Protein AF-A0A6A1QZX9-F1 (afdb_monomer_lite)

pLDDT: mean 82.79, std 12.44, range [58.53, 96.19]

Organism: NCBI:txid225992

Structure (mmCIF, N/CA/C/O backbone):
data_AF-A0A6A1QZX9-F1
#
_entry.id   AF-A0A6A1QZX9-F1
#
loop_
_atom_site.group_PDB
_atom_site.id
_atom_site.type_symbol
_atom_site.label_atom_id
_atom_site.label_alt_id
_atom_site.label_comp_id
_atom_site.label_asym_id
_atom_site.label_entity_id
_atom_site.label_seq_id
_atom_site.pdbx_PDB_ins_code
_atom_site.Cartn_x
_atom_site.Cartn_y
_atom_site.Cartn_z
_atom_site.occupancy
_atom_site.B_iso_or_equiv
_atom_site.auth_seq_id
_atom_site.auth_comp_i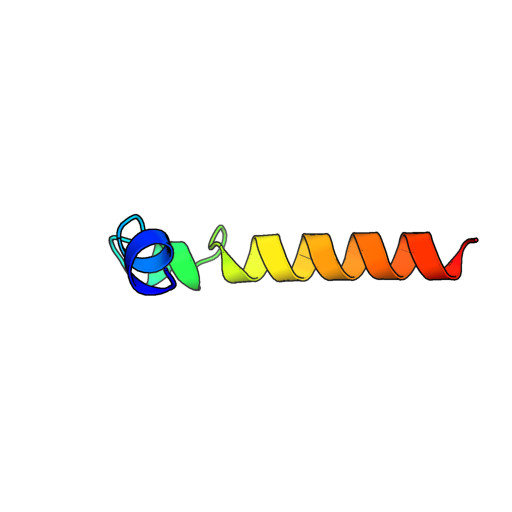d
_atom_site.auth_asym_id
_atom_site.auth_atom_id
_atom_site.pdbx_PDB_model_num
ATOM 1 N N . MET A 1 1 ? -19.259 -4.884 -7.039 1.00 63.97 1 MET A N 1
ATOM 2 C CA . MET A 1 1 ? -17.840 -5.301 -6.935 1.00 63.97 1 MET A CA 1
ATOM 3 C C . MET A 1 1 ? -17.006 -4.296 -6.152 1.00 63.97 1 MET A C 1
ATOM 5 O O . MET A 1 1 ? -16.414 -4.703 -5.166 1.00 63.97 1 MET A O 1
ATOM 9 N N . LEU A 1 2 ? -17.042 -2.996 -6.476 1.00 58.53 2 LEU A N 1
ATOM 10 C CA . LEU A 1 2 ? -16.376 -1.964 -5.662 1.00 58.53 2 LEU A CA 1
ATOM 11 C C . LEU A 1 2 ? -16.887 -1.926 -4.207 1.00 58.53 2 LEU A C 1
ATOM 13 O O . LEU A 1 2 ? -16.098 -1.844 -3.278 1.00 58.53 2 LEU A O 1
ATOM 17 N N . SER A 1 3 ? -18.195 -2.109 -4.006 1.00 61.78 3 SER A N 1
ATOM 18 C CA . SER A 1 3 ? -18.835 -2.162 -2.682 1.00 61.78 3 SER A CA 1
ATOM 19 C C . SER A 1 3 ? -18.341 -3.303 -1.785 1.00 61.78 3 SER A C 1
ATOM 21 O O . SER A 1 3 ? -18.395 -3.170 -0.573 1.00 61.78 3 SER A O 1
ATOM 23 N N . ALA A 1 4 ? -17.869 -4.415 -2.362 1.00 66.25 4 ALA A N 1
ATOM 24 C CA . ALA A 1 4 ? -17.346 -5.549 -1.594 1.00 66.25 4 ALA A CA 1
ATOM 25 C C . ALA A 1 4 ? -15.912 -5.282 -1.121 1.00 66.25 4 ALA A C 1
ATOM 27 O O . ALA A 1 4 ? -15.568 -5.591 0.010 1.00 66.25 4 ALA A O 1
ATOM 28 N N . LEU A 1 5 ? -15.105 -4.623 -1.957 1.00 60.41 5 LEU A N 1
ATOM 29 C CA . LEU A 1 5 ? -13.773 -4.144 -1.580 1.00 60.41 5 LEU A CA 1
ATOM 30 C C . LEU A 1 5 ? -13.849 -3.037 -0.518 1.00 60.41 5 LEU A C 1
ATOM 32 O O . LEU A 1 5 ? -12.978 -2.907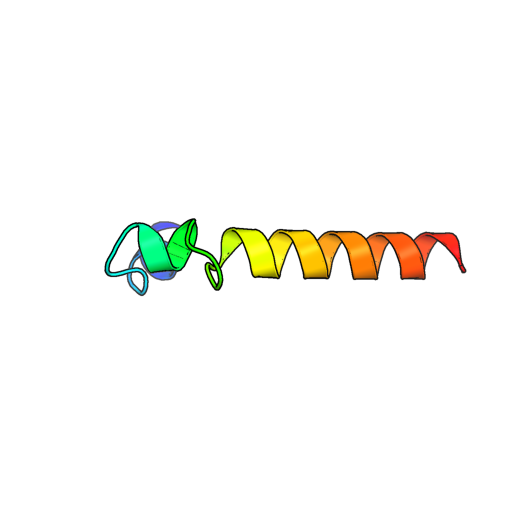 0.335 1.00 60.41 5 LEU A O 1
ATOM 36 N N . LEU A 1 6 ? -14.928 -2.259 -0.577 1.00 62.50 6 LEU A N 1
ATOM 37 C CA . LEU A 1 6 ? -15.277 -1.229 0.387 1.00 62.50 6 LEU A CA 1
ATOM 38 C C . LEU A 1 6 ? -15.941 -1.789 1.666 1.00 62.50 6 LEU A C 1
A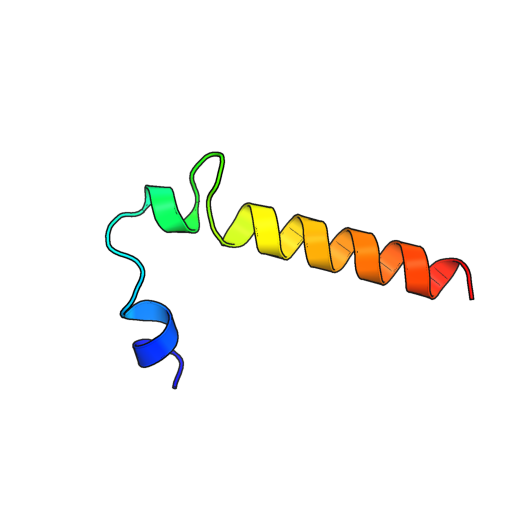TOM 40 O O . LEU A 1 6 ? -16.159 -1.040 2.607 1.00 62.50 6 LEU A O 1
ATOM 44 N N . ALA A 1 7 ? -16.281 -3.078 1.734 1.00 64.31 7 ALA A N 1
ATOM 45 C CA . ALA A 1 7 ? -16.947 -3.646 2.910 1.00 64.31 7 ALA A CA 1
ATOM 46 C C . ALA A 1 7 ? -15.977 -3.945 4.070 1.00 64.31 7 ALA A C 1
ATOM 48 O O . ALA A 1 7 ? -16.407 -4.014 5.220 1.00 64.31 7 ALA A O 1
ATOM 49 N N . ASP A 1 8 ? -14.683 -4.107 3.774 1.00 65.56 8 ASP A N 1
ATOM 50 C CA . ASP A 1 8 ? -13.649 -4.440 4.765 1.00 65.56 8 ASP A CA 1
ATOM 51 C C . ASP A 1 8 ? -12.962 -3.214 5.390 1.00 65.56 8 ASP A C 1
ATOM 53 O O . ASP A 1 8 ? -12.3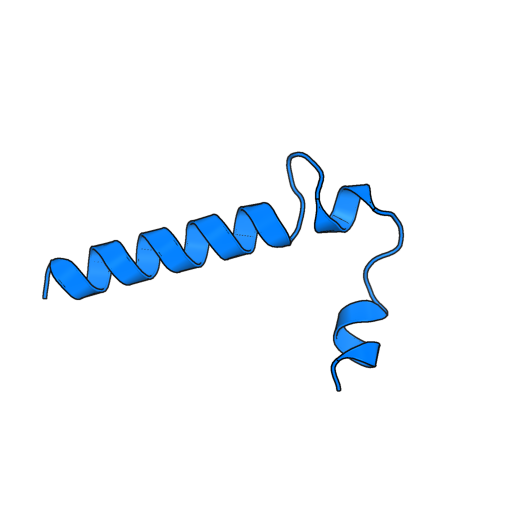00 -3.345 6.421 1.00 65.56 8 ASP A O 1
ATOM 57 N N . TYR A 1 9 ? -13.139 -2.006 4.834 1.00 67.75 9 TYR A N 1
ATOM 58 C CA . TYR A 1 9 ? -12.659 -0.796 5.510 1.00 67.75 9 TYR A CA 1
ATOM 59 C C . TYR A 1 9 ? -13.669 -0.386 6.584 1.00 67.75 9 TYR A C 1
ATOM 61 O O . TYR A 1 9 ? -14.857 -0.216 6.312 1.00 67.75 9 TYR A O 1
ATOM 69 N N . LYS A 1 10 ? -13.206 -0.216 7.825 1.00 73.12 10 LYS A N 1
ATOM 70 C CA . LYS A 1 10 ? -14.089 0.154 8.944 1.00 73.12 10 LYS A CA 1
ATOM 71 C C . LYS A 1 10 ? -13.939 1.608 9.350 1.00 73.12 10 LYS A C 1
ATOM 73 O O . LYS A 1 10 ? -14.864 2.181 9.921 1.00 73.12 10 LYS A O 1
ATOM 78 N N . LYS A 1 11 ? -12.788 2.210 9.061 1.00 83.50 11 LYS A N 1
ATOM 79 C CA . LYS A 1 11 ? -12.475 3.587 9.444 1.00 83.50 11 LYS A CA 1
ATOM 80 C C . LYS A 1 11 ? -11.576 4.258 8.405 1.00 83.50 11 LYS A C 1
ATOM 82 O O . LYS A 1 11 ? -10.837 3.568 7.704 1.00 83.50 11 LYS A O 1
ATOM 87 N N . PRO A 1 12 ? -11.623 5.600 8.290 1.00 82.88 12 PRO A N 1
ATOM 88 C CA . PRO A 1 12 ? -10.826 6.342 7.311 1.00 82.88 12 PRO A CA 1
ATOM 89 C C . PRO A 1 12 ? -9.329 6.017 7.395 1.00 82.88 12 PRO A C 1
ATOM 91 O O . PRO A 1 12 ? -8.653 5.925 6.376 1.00 82.88 12 PRO A O 1
ATOM 94 N N . GLU A 1 13 ? -8.822 5.766 8.600 1.00 87.12 13 GLU A N 1
ATOM 95 C CA . GLU A 1 13 ? -7.424 5.416 8.863 1.00 87.12 13 GLU A CA 1
ATOM 96 C C . GLU A 1 13 ? -6.978 4.117 8.165 1.00 87.12 13 GLU A C 1
ATOM 98 O O . GLU A 1 13 ? -5.822 4.016 7.761 1.00 87.12 13 GLU A O 1
ATOM 103 N N . ASP A 1 14 ? -7.878 3.154 7.941 1.00 85.88 14 ASP A N 1
ATOM 104 C CA . ASP A 1 14 ? -7.555 1.906 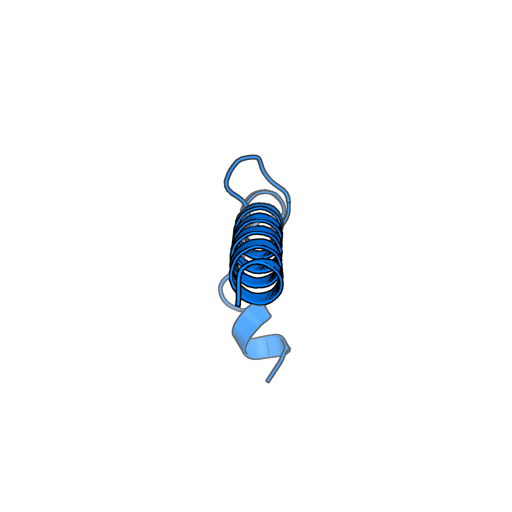7.230 1.00 85.88 14 ASP A CA 1
ATOM 105 C C . ASP A 1 14 ? -7.302 2.157 5.728 1.00 85.88 14 ASP A C 1
ATOM 107 O O . ASP A 1 14 ? -6.602 1.397 5.058 1.00 85.88 14 ASP A O 1
ATOM 111 N N . LEU A 1 15 ? -7.850 3.250 5.185 1.00 85.50 15 LEU A N 1
ATOM 112 C CA . LEU A 1 15 ? -7.705 3.656 3.785 1.00 85.50 15 LEU A CA 1
ATOM 113 C C . LEU A 1 15 ? -6.554 4.648 3.584 1.00 85.50 15 LEU A C 1
ATOM 115 O O . LEU A 1 15 ? -5.709 4.430 2.714 1.00 85.50 15 LEU A O 1
ATOM 119 N N . ILE A 1 16 ? -6.528 5.721 4.381 1.00 87.12 16 ILE A N 1
ATOM 120 C CA . ILE A 1 16 ? -5.628 6.882 4.217 1.00 87.12 16 ILE A CA 1
ATOM 121 C C . ILE A 1 16 ? -4.607 7.057 5.349 1.00 87.12 16 ILE A C 1
ATOM 123 O O . ILE A 1 16 ? -3.773 7.956 5.279 1.00 87.12 16 ILE A O 1
ATOM 127 N N . GLY A 1 17 ? -4.668 6.240 6.402 1.00 85.88 17 GLY A N 1
ATOM 128 C CA . GLY A 1 17 ? -3.750 6.333 7.534 1.00 85.88 17 GLY A CA 1
ATOM 129 C C . GLY A 1 17 ? -2.332 5.878 7.195 1.00 85.88 17 GLY A C 1
ATOM 130 O O . GLY A 1 17 ? -2.017 5.461 6.079 1.00 85.88 17 GLY A O 1
ATOM 131 N N . GLU A 1 18 ? -1.451 5.928 8.190 1.00 86.69 18 GLU A N 1
ATOM 132 C CA . GLU A 1 18 ? -0.018 5.703 7.985 1.00 86.69 18 GLU A CA 1
ATOM 133 C C . GLU A 1 18 ? 0.327 4.297 7.461 1.00 86.69 18 GLU A C 1
ATOM 135 O O . GLU A 1 18 ? 1.327 4.137 6.761 1.00 86.69 18 GLU A O 1
ATOM 140 N N . ASN A 1 19 ? -0.532 3.315 7.745 1.00 84.38 19 ASN A N 1
ATOM 141 C CA . ASN A 1 19 ? -0.476 1.946 7.224 1.00 84.38 19 ASN A CA 1
ATOM 142 C C . ASN A 1 19 ? -1.668 1.620 6.307 1.00 84.38 19 ASN A C 1
ATOM 144 O O . ASN A 1 19 ? -1.975 0.452 6.074 1.00 84.38 19 ASN A O 1
ATOM 148 N N . GLY A 1 20 ? -2.347 2.649 5.801 1.00 88.06 20 GLY A N 1
ATOM 149 C CA . GLY A 1 20 ? -3.574 2.513 5.032 1.00 88.06 20 GLY A CA 1
ATOM 150 C C . GLY A 1 20 ? -3.368 1.879 3.658 1.00 88.06 20 GLY A C 1
ATOM 151 O O . GLY A 1 20 ? -2.287 1.941 3.058 1.00 88.06 20 GLY A O 1
ATOM 152 N N . LEU A 1 21 ? -4.447 1.299 3.139 1.00 86.94 21 LEU A N 1
ATOM 153 C CA . LEU A 1 21 ? -4.505 0.623 1.843 1.00 86.94 21 LEU A CA 1
ATOM 154 C C . LEU A 1 21 ? -3.957 1.474 0.691 1.00 86.94 21 LEU A C 1
ATOM 156 O O . LEU A 1 21 ? -3.227 0.954 -0.150 1.00 86.94 21 LEU A O 1
ATOM 160 N N . LEU A 1 22 ? -4.245 2.780 0.653 1.00 90.06 22 LEU A N 1
ATOM 161 C CA . LEU A 1 22 ? -3.785 3.640 -0.443 1.00 90.06 22 LEU A CA 1
ATOM 162 C C . LEU A 1 22 ? -2.267 3.829 -0.447 1.00 90.06 22 LEU A C 1
ATOM 164 O O . LEU A 1 22 ? -1.652 3.872 -1.515 1.00 90.06 22 LEU A O 1
ATOM 168 N N . LYS A 1 23 ? -1.641 3.889 0.732 1.00 90.75 23 LYS A N 1
ATOM 169 C CA . LYS A 1 23 ? -0.184 4.007 0.848 1.00 90.75 23 LYS A CA 1
ATOM 170 C C . LYS A 1 23 ? 0.496 2.716 0.401 1.00 90.75 23 LYS A C 1
ATOM 172 O O . LYS A 1 23 ? 1.468 2.766 -0.351 1.00 90.75 23 LYS A O 1
ATOM 177 N N . GLN A 1 24 ? -0.049 1.569 0.810 1.00 89.94 24 GLN A N 1
ATOM 178 C CA . GLN A 1 24 ? 0.445 0.258 0.383 1.00 89.94 24 GLN A CA 1
ATOM 179 C C . GLN A 1 24 ? 0.288 0.063 -1.131 1.00 89.94 24 GLN A C 1
ATOM 181 O O . GLN A 1 24 ? 1.235 -0.353 -1.796 1.00 89.94 24 GLN A O 1
ATOM 186 N N . LEU A 1 25 ? -0.869 0.435 -1.692 1.00 93.00 25 LEU A N 1
ATOM 187 C CA . LEU A 1 25 ? -1.128 0.367 -3.130 1.00 93.00 25 LEU A CA 1
ATOM 188 C C . LEU A 1 25 ? -0.166 1.259 -3.918 1.00 93.00 25 LEU A C 1
ATOM 190 O O . LEU A 1 25 ? 0.436 0.803 -4.885 1.00 93.00 25 LEU A O 1
ATOM 194 N N . THR A 1 26 ? 0.021 2.508 -3.484 1.00 93.19 26 THR A N 1
ATOM 195 C CA . THR A 1 26 ? 0.948 3.445 -4.135 1.00 93.19 26 THR A CA 1
ATOM 196 C C . THR A 1 26 ? 2.366 2.885 -4.151 1.00 93.19 26 THR A C 1
ATOM 198 O O . THR A 1 26 ? 3.013 2.888 -5.195 1.00 93.19 26 THR A O 1
ATOM 201 N N . LYS A 1 27 ? 2.831 2.330 -3.025 1.00 94.75 27 LYS A N 1
ATOM 202 C CA . LYS A 1 27 ? 4.146 1.688 -2.941 1.00 94.75 27 LYS A CA 1
ATOM 203 C C . LYS A 1 27 ? 4.273 0.526 -3.930 1.00 94.75 27 LYS A C 1
ATOM 205 O O . LYS A 1 27 ? 5.223 0.501 -4.705 1.00 94.75 27 LYS A O 1
ATOM 210 N N . ALA A 1 28 ? 3.295 -0.379 -3.957 1.00 95.31 28 ALA A N 1
ATOM 211 C CA . ALA A 1 28 ? 3.308 -1.531 -4.856 1.00 95.31 28 ALA A CA 1
ATOM 212 C C . ALA A 1 28 ? 3.299 -1.125 -6.342 1.00 95.31 28 ALA A C 1
ATOM 214 O O . ALA A 1 28 ? 3.952 -1.767 -7.164 1.00 95.31 28 ALA A O 1
ATOM 215 N N . VAL A 1 29 ? 2.574 -0.059 -6.699 1.00 95.69 29 VAL A N 1
ATOM 216 C CA . VAL A 1 29 ? 2.555 0.485 -8.067 1.00 95.69 29 VAL A CA 1
ATOM 217 C C . VAL A 1 29 ? 3.915 1.071 -8.441 1.00 95.69 29 VAL A C 1
ATOM 219 O O . VAL A 1 29 ? 4.414 0.774 -9.522 1.00 95.69 29 VAL A O 1
ATOM 222 N N . VAL A 1 30 ? 4.539 1.849 -7.552 1.00 95.75 30 VAL A N 1
ATOM 223 C CA . VAL A 1 30 ? 5.873 2.427 -7.788 1.00 95.75 30 VAL A CA 1
ATOM 224 C C . VAL A 1 30 ? 6.930 1.335 -7.938 1.00 95.75 30 VAL A C 1
ATOM 226 O O . VAL A 1 30 ? 7.721 1.383 -8.873 1.00 95.75 30 VAL A O 1
ATOM 229 N N . GLU A 1 31 ? 6.925 0.324 -7.068 1.00 96.19 31 GLU A N 1
ATOM 230 C CA . GLU A 1 31 ? 7.853 -0.810 -7.154 1.00 96.19 31 GLU A CA 1
ATOM 231 C C . GLU A 1 31 ? 7.699 -1.566 -8.480 1.00 96.19 31 GLU A C 1
ATOM 233 O O . GLU A 1 31 ? 8.693 -1.856 -9.144 1.00 96.19 31 GLU A O 1
ATOM 238 N N . LYS A 1 32 ? 6.457 -1.826 -8.912 1.00 94.88 32 LYS A N 1
ATOM 239 C CA . LYS A 1 32 ? 6.181 -2.454 -10.212 1.00 94.88 32 LYS A CA 1
ATOM 240 C C . LYS A 1 32 ? 6.631 -1.595 -11.390 1.00 94.88 32 LYS A C 1
ATOM 242 O O . LYS A 1 32 ? 7.177 -2.141 -12.342 1.00 94.88 32 LYS A O 1
ATOM 247 N N . ALA A 1 33 ? 6.407 -0.283 -11.335 1.00 95.06 33 ALA A N 1
ATOM 248 C CA . ALA A 1 33 ? 6.856 0.635 -12.377 1.00 95.06 33 ALA A CA 1
ATOM 249 C C . ALA A 1 33 ? 8.389 0.643 -12.477 1.00 95.06 33 ALA A C 1
ATOM 251 O O . ALA A 1 33 ? 8.924 0.484 -13.566 1.00 95.06 33 ALA A O 1
ATOM 252 N N . LEU A 1 34 ? 9.100 0.712 -11.346 1.00 94.94 34 LEU A N 1
ATOM 253 C CA . LEU A 1 34 ? 10.565 0.631 -11.319 1.00 94.94 34 LEU A CA 1
ATOM 254 C C . LEU A 1 34 ? 11.092 -0.683 -11.905 1.00 94.94 34 LEU A C 1
ATOM 256 O O . LEU A 1 34 ? 12.073 -0.674 -12.638 1.00 94.94 34 LEU A O 1
ATOM 260 N N . GLN A 1 35 ? 10.457 -1.812 -11.584 1.00 94.50 35 GLN A N 1
ATOM 261 C CA . GLN A 1 35 ? 10.834 -3.105 -12.159 1.00 94.50 35 GLN A CA 1
ATOM 262 C C . GLN A 1 35 ? 10.629 -3.141 -13.677 1.00 94.50 35 GLN A C 1
ATOM 264 O O . GLN A 1 35 ? 11.469 -3.687 -14.386 1.00 94.50 35 GLN A O 1
ATOM 269 N N . ALA A 1 36 ? 9.537 -2.551 -14.168 1.00 93.75 36 ALA A N 1
ATOM 270 C CA . ALA A 1 36 ? 9.242 -2.494 -15.595 1.00 93.75 36 ALA A CA 1
ATOM 271 C C . ALA A 1 36 ? 10.261 -1.645 -16.373 1.00 93.75 36 ALA A C 1
ATOM 273 O O . ALA A 1 36 ? 10.636 -2.030 -17.469 1.00 93.75 36 ALA A O 1
ATOM 274 N N . GLU A 1 37 ? 10.751 -0.545 -15.796 1.00 89.12 37 GLU A N 1
ATOM 275 C CA . GLU A 1 37 ? 11.762 0.327 -16.423 1.00 89.12 37 GLU A CA 1
ATOM 276 C C . GLU A 1 37 ? 13.175 -0.296 -16.465 1.00 89.12 37 GLU A C 1
ATOM 278 O O . GLU A 1 37 ? 14.036 0.163 -17.211 1.00 89.12 37 GLU A O 1
ATOM 283 N N . LEU A 1 38 ? 13.440 -1.325 -15.651 1.00 82.00 38 LEU A N 1
ATOM 284 C CA . LEU A 1 38 ? 14.720 -2.050 -15.613 1.00 82.00 38 LEU A CA 1
ATOM 285 C C . LEU A 1 38 ? 14.761 -3.273 -16.553 1.00 82.00 38 LEU A C 1
ATOM 287 O O . LEU A 1 38 ? 15.743 -4.019 -16.518 1.00 82.00 38 LEU A O 1
ATOM 291 N N . THR A 1 39 ? 13.708 -3.496 -17.347 1.00 61.62 39 THR A N 1
ATOM 292 C CA . THR A 1 39 ? 13.568 -4.615 -18.301 1.00 61.62 39 THR A CA 1
ATOM 293 C C . THR A 1 39 ? 13.567 -4.096 -19.733 1.00 61.62 39 THR A C 1
ATOM 295 O O . THR A 1 39 ? 14.197 -4.754 -20.590 1.00 61.62 39 THR A O 1
#

Foldseek 3Di:
DVVVVVVPDDDVCCDPNPVHPVVVVVVVVVVVVVVVVVD
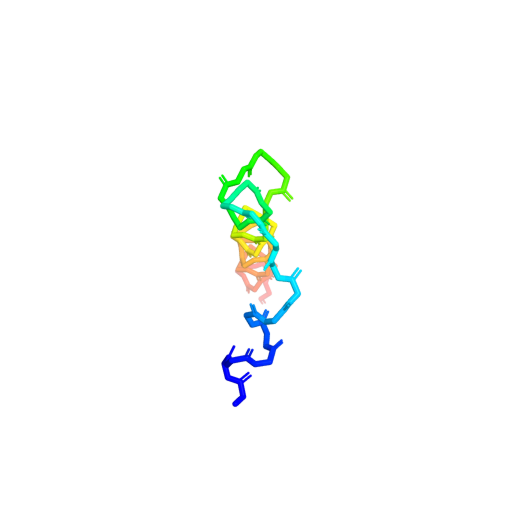
Sequence (39 aa):
MLSALLADYKKPEDLIGENGLLKQLTKAVVEKALQAELT

Radius of gyration: 13.07 Å; chains: 1; bounding box: 34×12×28 Å

Secondary structure (DSSP, 8-state):
-HHHHTSS--SHHHHHSTT-HHHHHHHHHHHHHHHHHT-